Protein AF-A0A7C2JM85-F1 (afdb_monomer)

pLDDT: mean 93.1, std 9.67, range [51.69, 98.69]

Solvent-accessible surface area (backbone atoms only — not comparable to full-atom values): 5639 Å² total; per-residue (Å²): 127,90,88,72,84,62,57,66,46,82,50,60,94,74,17,42,69,44,80,47,70,45,92,88,58,30,36,38,38,22,35,21,18,59,89,58,19,44,70,61,48,64,38,28,24,38,57,48,75,49,77,56,100,91,47,78,48,74,50,80,46,74,43,88,71,67,62,65,59,54,46,52,51,39,58,74,70,60,44,94,56,44,74,66,50,45,51,24,55,75,50,2,28,79,83,130

Sequence (96 aa):
MEGIEDRLLVCGHTHHQLGRWLEDRVWVVNGGSVGLPLDGDQRAAYVILDFEAGDCWAGFHRVEYDVGEVIARLNQVGHPAIDWVETRLRLAANPS

Nearest PDB structures (foldseek):
  3rqz-assembly1_A  TM=8.468E-01  e=5.930E-05  Sphaerobacter thermophilus DSM 20745
  3rqz-assembly2_B  TM=8.046E-01  e=5.188E-05  Sphaerobacter thermophilus DSM 20745
  3rqz-assembly3_C  TM=7.983E-01  e=4.245E-05  Sphaerobacter thermophilus DSM 20745
  1nnw-assembly1_A  TM=8.265E-01  e=1.470E-03  Pyrococcus furiosus
  2gju-assembly1_A  TM=8.527E-01  e=2.869E-03  Pyrococcus horikoshii OT3

Secondary structure (DSSP, 8-state):
-TT-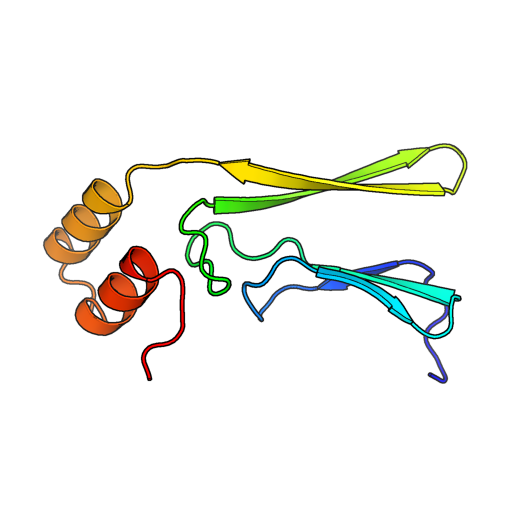--SEEEE-SS-SEEEEEETTTEEEEEE--SS---SS--SEEEEEEEEETTEEEEEEEEE---HHHHHHHHHHTT-TTHHHHHHHHHHSS---

Mean predicted aligned error: 4.24 Å

Radius of gyration: 16.58 Å; Cα contacts (8 Å, |Δi|>4): 164; chains: 1; bounding box: 46×20×45 Å

Foldseek 3Di:
DPDDPDQEAEDEDVLDFDWDDDPVRHTYTYQGAQQFAAPQDLFGTGWDWDDDPNDIDIDIDGHDDPLVVVLVVCVVVPPVCSVQRNVRSVRSHHDD

Structure (mmCIF, N/CA/C/O backbone):
data_AF-A0A7C2JM85-F1
#
_entry.id   AF-A0A7C2JM85-F1
#
loop_
_atom_site.group_PDB
_atom_site.id
_atom_site.type_symbol
_atom_site.label_atom_id
_atom_site.label_alt_id
_atom_site.label_comp_id
_atom_site.label_asym_id
_atom_site.label_entity_id
_atom_site.label_seq_id
_atom_site.pdbx_PDB_ins_code
_atom_site.Cartn_x
_atom_site.Cartn_y
_atom_site.Cartn_z
_atom_site.occupancy
_atom_site.B_iso_or_equiv
_atom_site.auth_seq_id
_atom_site.auth_comp_id
_atom_site.auth_asym_id
_atom_site.auth_atom_id
_atom_site.pdbx_PDB_model_num
ATOM 1 N N . MET A 1 1 ? 24.222 -5.242 -6.921 1.00 55.16 1 MET A N 1
ATOM 2 C CA . MET A 1 1 ? 23.620 -6.572 -6.589 1.00 55.16 1 MET A CA 1
ATOM 3 C C . MET A 1 1 ? 24.090 -7.649 -7.570 1.00 55.16 1 MET A C 1
ATOM 5 O O . MET A 1 1 ? 23.793 -7.529 -8.754 1.00 55.16 1 MET A O 1
ATOM 9 N N . GLU A 1 2 ? 24.811 -8.685 -7.123 1.00 51.69 2 GLU A N 1
ATOM 10 C CA . GLU A 1 2 ? 25.199 -9.822 -7.985 1.00 51.69 2 GLU A CA 1
ATOM 11 C C . GLU A 1 2 ? 24.040 -10.820 -8.147 1.00 51.69 2 GLU A C 1
ATOM 13 O O . GLU A 1 2 ? 23.410 -11.203 -7.165 1.00 51.69 2 GLU A O 1
ATOM 18 N N . GLY A 1 3 ? 23.760 -11.237 -9.386 1.00 65.00 3 GLY A N 1
ATOM 19 C CA . GLY A 1 3 ? 22.831 -12.335 -9.695 1.00 65.00 3 GLY A CA 1
ATOM 20 C C . GLY A 1 3 ? 21.414 -11.953 -10.139 1.00 65.00 3 GLY A C 1
ATOM 21 O O . GLY A 1 3 ? 20.670 -12.843 -10.534 1.00 65.00 3 GLY A O 1
ATOM 22 N N . ILE A 1 4 ? 21.031 -10.670 -10.126 1.00 65.94 4 ILE A N 1
ATOM 23 C CA . ILE A 1 4 ? 19.765 -10.218 -10.733 1.00 65.94 4 ILE A CA 1
ATOM 24 C C . ILE A 1 4 ? 20.047 -9.732 -12.155 1.00 65.94 4 ILE A C 1
ATOM 26 O O . ILE A 1 4 ? 20.789 -8.766 -12.361 1.00 65.94 4 ILE A O 1
ATOM 30 N N . GLU A 1 5 ? 19.477 -10.428 -13.135 1.00 68.06 5 GLU A N 1
ATOM 31 C CA . GLU A 1 5 ? 19.553 -10.067 -14.557 1.00 68.06 5 GLU A CA 1
ATOM 32 C C . GLU A 1 5 ? 18.330 -9.259 -15.020 1.00 68.06 5 GLU A C 1
ATOM 34 O O . GLU A 1 5 ? 18.408 -8.554 -16.028 1.00 68.06 5 GLU A O 1
ATOM 39 N N . ASP A 1 6 ? 17.235 -9.302 -14.254 1.00 75.50 6 ASP A N 1
ATOM 40 C CA . ASP A 1 6 ? 15.984 -8.613 -14.561 1.00 75.50 6 ASP A CA 1
ATOM 41 C C . ASP A 1 6 ? 16.109 -7.089 -14.466 1.00 75.50 6 ASP A C 1
ATOM 43 O O . ASP A 1 6 ? 16.749 -6.535 -13.572 1.00 75.50 6 ASP A O 1
ATOM 47 N N . ARG A 1 7 ? 15.424 -6.393 -15.376 1.00 86.81 7 ARG A N 1
ATOM 48 C CA . ARG A 1 7 ? 15.380 -4.920 -15.426 1.00 86.81 7 ARG A CA 1
ATOM 49 C C . ARG A 1 7 ? 14.221 -4.326 -14.610 1.00 86.81 7 ARG A C 1
ATOM 51 O O . ARG A 1 7 ? 14.192 -3.116 -14.400 1.00 86.81 7 ARG A O 1
ATOM 58 N N . LEU A 1 8 ? 13.297 -5.166 -14.134 1.00 92.69 8 LEU A N 1
ATOM 59 C CA . LEU A 1 8 ? 12.110 -4.797 -13.357 1.00 92.69 8 LEU A CA 1
ATOM 60 C C . LEU A 1 8 ? 11.867 -5.812 -12.231 1.00 92.69 8 LEU A C 1
ATOM 62 O O . LEU A 1 8 ? 11.736 -7.004 -12.487 1.00 92.69 8 LEU A O 1
ATOM 66 N N . LEU A 1 9 ? 11.738 -5.327 -10.999 1.00 94.44 9 LEU A N 1
ATOM 67 C CA . LEU A 1 9 ? 11.354 -6.097 -9.821 1.00 94.44 9 LEU A CA 1
ATOM 68 C C . LEU A 1 9 ? 10.017 -5.575 -9.293 1.00 94.44 9 LEU A C 1
ATOM 70 O O . LEU A 1 9 ? 9.932 -4.434 -8.839 1.00 94.44 9 LEU A O 1
ATOM 74 N N . VAL A 1 10 ? 8.988 -6.422 -9.299 1.00 95.81 10 VAL A N 1
ATOM 75 C CA . VAL A 1 10 ? 7.684 -6.101 -8.705 1.00 95.81 10 VAL A CA 1
ATOM 76 C C . VAL A 1 10 ? 7.604 -6.700 -7.307 1.00 95.81 10 VAL A C 1
ATOM 78 O O . VAL A 1 10 ? 7.846 -7.891 -7.117 1.00 95.81 10 VAL A O 1
ATOM 81 N N . CYS A 1 11 ? 7.265 -5.882 -6.316 1.00 94.25 11 CYS A N 1
ATOM 82 C CA . CYS A 1 11 ? 7.155 -6.302 -4.926 1.00 94.25 11 CYS A CA 1
ATOM 83 C C . CYS A 1 11 ? 5.879 -5.776 -4.255 1.00 94.25 11 CYS A C 1
ATOM 85 O O . CYS A 1 11 ? 5.113 -4.997 -4.820 1.00 94.25 11 CYS A O 1
ATOM 87 N N . GLY A 1 12 ? 5.635 -6.260 -3.039 1.00 94.62 12 GLY A N 1
ATOM 88 C CA . GLY A 1 12 ? 4.485 -5.903 -2.212 1.00 94.62 12 GLY A CA 1
ATOM 89 C C . GLY A 1 12 ? 4.893 -5.878 -0.745 1.00 94.62 12 GLY A C 1
ATOM 90 O O . GLY A 1 12 ? 5.969 -5.382 -0.415 1.00 94.62 12 GLY A O 1
ATOM 91 N N . HIS A 1 13 ? 4.065 -6.459 0.125 1.00 96.75 13 HIS A N 1
ATOM 92 C CA . HIS A 1 13 ? 4.323 -6.686 1.557 1.00 96.75 13 HIS A CA 1
ATOM 93 C C . HIS A 1 13 ? 4.404 -5.432 2.446 1.00 96.75 13 HIS A C 1
ATOM 95 O O . HIS A 1 13 ? 3.839 -5.434 3.532 1.00 96.75 13 HIS A O 1
ATOM 101 N N . THR A 1 14 ? 5.045 -4.353 1.998 1.00 96.62 14 THR A N 1
ATOM 102 C CA . THR A 1 14 ? 5.203 -3.119 2.784 1.00 96.62 14 THR A CA 1
ATOM 103 C C . THR A 1 14 ? 3.911 -2.320 2.903 1.00 96.62 14 THR A C 1
ATOM 105 O O . THR A 1 14 ? 3.743 -1.602 3.878 1.00 96.62 14 THR A O 1
ATOM 108 N N . HIS A 1 15 ? 3.010 -2.444 1.922 1.00 97.56 15 HIS A N 1
ATOM 109 C CA . HIS A 1 15 ? 1.791 -1.640 1.780 1.00 97.56 15 HIS A CA 1
ATOM 110 C C . HIS A 1 15 ? 2.045 -0.152 1.471 1.00 97.56 15 HIS A C 1
ATOM 112 O O . HIS A 1 15 ? 1.149 0.673 1.645 1.00 97.56 15 HIS A O 1
ATOM 118 N N . HIS A 1 16 ? 3.236 0.178 0.965 1.00 97.31 16 HIS A N 1
ATOM 119 C CA . HIS A 1 16 ? 3.587 1.504 0.454 1.00 97.31 16 HIS A CA 1
ATOM 120 C C . HIS A 1 16 ? 3.804 1.431 -1.056 1.00 97.31 16 HIS A C 1
ATOM 122 O O . HIS A 1 16 ? 4.526 0.546 -1.527 1.00 97.31 16 HIS A O 1
ATOM 128 N N . GLN A 1 17 ? 3.236 2.373 -1.811 1.00 97.56 17 GLN A N 1
ATOM 129 C CA . GLN A 1 17 ? 3.609 2.519 -3.219 1.00 97.56 17 GLN A CA 1
ATOM 130 C C . GLN A 1 17 ? 5.072 2.956 -3.345 1.00 97.56 17 GLN A C 1
ATOM 132 O O . GLN A 1 17 ? 5.546 3.823 -2.611 1.00 97.56 17 GLN A O 1
ATOM 137 N N . LEU A 1 18 ? 5.792 2.353 -4.289 1.00 96.94 18 LEU A N 1
ATOM 138 C CA . LEU A 1 18 ? 7.189 2.673 -4.561 1.00 96.94 18 LEU A CA 1
ATOM 139 C C . LEU A 1 18 ? 7.478 2.504 -6.049 1.00 96.94 18 LEU A C 1
ATOM 141 O O . LEU A 1 18 ? 7.129 1.486 -6.631 1.00 96.94 18 LEU A O 1
ATOM 145 N N . GLY A 1 19 ? 8.179 3.465 -6.639 1.00 96.38 19 GLY A N 1
ATOM 146 C CA . GLY A 1 19 ? 8.830 3.320 -7.938 1.00 96.38 19 GLY A CA 1
ATOM 147 C C . GLY A 1 19 ? 10.237 3.886 -7.829 1.00 96.38 19 GLY A C 1
ATOM 148 O O . GLY A 1 19 ? 10.396 5.098 -7.697 1.00 96.38 19 GLY A O 1
ATO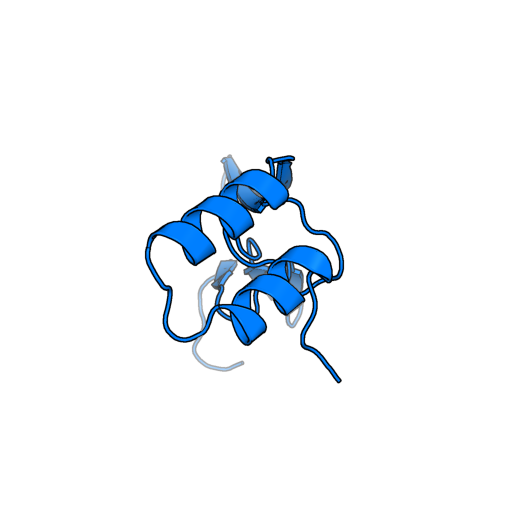M 149 N N . ARG A 1 20 ? 11.264 3.032 -7.821 1.00 95.12 20 ARG A N 1
ATOM 150 C CA . ARG A 1 20 ? 12.650 3.461 -7.585 1.00 95.12 20 ARG A CA 1
ATOM 151 C C . ARG A 1 20 ? 13.644 2.651 -8.404 1.00 95.12 20 ARG A C 1
ATOM 153 O O . ARG A 1 20 ? 13.578 1.430 -8.425 1.00 95.12 20 ARG A O 1
ATOM 160 N N . TRP A 1 21 ? 14.611 3.330 -9.010 1.00 93.19 21 TRP A N 1
ATOM 161 C CA . TRP A 1 21 ? 15.759 2.686 -9.644 1.00 93.19 21 TRP A CA 1
ATOM 162 C C . TRP A 1 21 ? 16.839 2.328 -8.620 1.00 93.19 21 TRP A C 1
ATOM 164 O O . TRP A 1 21 ? 17.158 3.118 -7.725 1.00 93.19 21 TRP A O 1
ATOM 174 N N . LEU A 1 22 ? 17.396 1.126 -8.756 1.00 91.69 22 LEU A N 1
ATOM 175 C CA . LEU A 1 22 ? 18.571 0.659 -8.030 1.00 91.69 22 LEU A CA 1
ATOM 176 C C . LEU A 1 22 ? 19.744 0.544 -8.999 1.00 91.69 22 LEU A C 1
ATOM 178 O O . LEU A 1 22 ? 19.637 -0.145 -10.017 1.00 91.69 22 LEU A O 1
ATOM 182 N N . GLU A 1 23 ? 20.850 1.214 -8.662 1.00 88.81 23 GLU A N 1
ATOM 183 C CA . GLU A 1 23 ? 22.087 1.233 -9.464 1.00 88.81 23 GLU A CA 1
ATOM 184 C C . GLU A 1 23 ? 21.826 1.577 -10.953 1.00 88.81 23 GLU A C 1
ATOM 186 O O . GLU A 1 23 ? 22.519 1.072 -11.829 1.00 88.81 23 GLU A O 1
ATOM 191 N N . ASP A 1 24 ? 20.778 2.368 -11.239 1.00 85.25 24 ASP A N 1
ATOM 192 C CA . ASP A 1 24 ? 20.266 2.710 -12.582 1.00 85.25 24 ASP A CA 1
ATOM 193 C C . ASP A 1 24 ? 20.062 1.510 -13.531 1.00 85.25 24 ASP A C 1
ATOM 195 O O . ASP A 1 24 ? 20.018 1.652 -14.753 1.00 85.25 24 ASP A O 1
ATOM 199 N N . ARG A 1 25 ? 19.914 0.307 -12.963 1.00 86.94 25 ARG A N 1
ATOM 200 C CA . ARG A 1 25 ? 19.850 -0.959 -13.705 1.00 86.94 25 ARG A CA 1
ATOM 201 C C . ARG A 1 25 ? 18.545 -1.705 -13.484 1.00 86.94 25 ARG A C 1
ATOM 203 O O . ARG A 1 25 ? 17.979 -2.234 -14.438 1.00 86.94 25 ARG A O 1
ATOM 210 N N . VAL A 1 26 ? 18.089 -1.767 -12.236 1.00 91.56 26 VAL A N 1
ATOM 211 C CA . VAL A 1 26 ? 16.883 -2.506 -11.849 1.00 91.56 26 VAL A CA 1
ATOM 212 C C . VAL A 1 26 ? 15.843 -1.513 -11.366 1.00 91.56 26 VAL A C 1
ATOM 214 O O . VAL A 1 26 ? 16.080 -0.780 -10.403 1.00 91.56 26 VAL A O 1
ATOM 217 N N . TRP A 1 27 ? 14.682 -1.488 -12.011 1.00 94.50 27 TRP A N 1
ATOM 218 C CA . TRP A 1 27 ? 13.556 -0.710 -11.526 1.00 94.50 27 TRP A CA 1
ATOM 219 C C . TRP A 1 27 ? 12.742 -1.522 -10.529 1.00 94.50 27 TRP A C 1
ATOM 221 O O . TRP A 1 27 ? 12.271 -2.606 -10.851 1.00 94.50 27 TRP A O 1
ATOM 231 N N . VAL A 1 28 ? 12.569 -1.017 -9.314 1.00 95.81 28 VAL A N 1
ATOM 232 C CA . VAL A 1 28 ? 11.747 -1.650 -8.283 1.00 95.81 28 VAL A CA 1
ATOM 233 C C . VAL A 1 28 ? 10.410 -0.936 -8.206 1.00 95.81 28 VAL A C 1
ATOM 235 O O . VAL A 1 28 ? 10.362 0.271 -7.948 1.00 95.81 28 VAL A O 1
ATOM 238 N N . VAL A 1 29 ? 9.333 -1.695 -8.389 1.00 97.81 29 VAL A N 1
ATOM 239 C CA . VAL A 1 29 ? 7.956 -1.213 -8.330 1.00 97.81 29 VAL A CA 1
ATOM 240 C C . VAL A 1 29 ? 7.190 -1.956 -7.242 1.00 97.81 29 VAL A C 1
ATOM 242 O O . VAL A 1 29 ? 7.151 -3.182 -7.217 1.00 97.81 29 VAL A O 1
ATOM 245 N N . ASN A 1 30 ? 6.537 -1.210 -6.360 1.00 98.12 30 ASN A N 1
ATOM 246 C CA . ASN A 1 30 ? 5.596 -1.724 -5.378 1.00 98.12 30 ASN A CA 1
ATOM 247 C C . ASN A 1 30 ? 4.233 -1.079 -5.602 1.00 98.12 30 ASN A C 1
ATOM 249 O O . ASN A 1 30 ? 4.111 0.144 -5.533 1.00 98.12 30 ASN A O 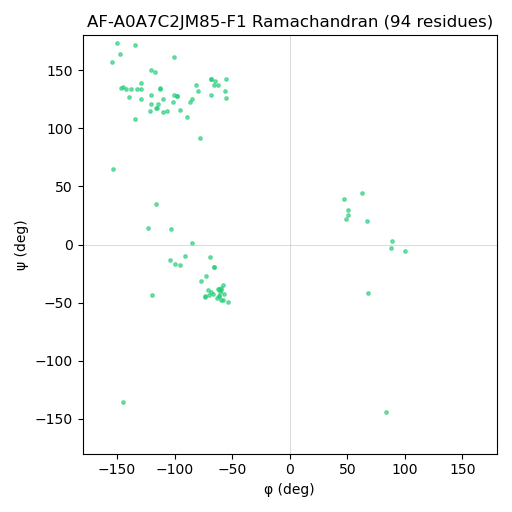1
ATOM 253 N N . GLY A 1 31 ? 3.209 -1.894 -5.858 1.00 97.75 31 GLY A N 1
ATOM 254 C CA . GLY A 1 31 ? 1.849 -1.409 -6.107 1.00 97.75 31 GLY A CA 1
ATOM 255 C C . GLY A 1 31 ? 1.156 -0.814 -4.878 1.00 97.75 31 GLY A C 1
ATOM 256 O O . GLY A 1 31 ? 0.116 -0.175 -5.026 1.00 97.75 31 GLY A O 1
ATOM 257 N N . GLY A 1 32 ? 1.731 -0.985 -3.685 1.00 97.81 32 GLY A N 1
ATOM 258 C CA . GLY A 1 32 ? 1.107 -0.637 -2.416 1.00 97.81 32 GLY A CA 1
ATOM 259 C C . GLY A 1 32 ? 0.189 -1.750 -1.922 1.00 97.81 32 GLY A C 1
ATOM 260 O O . GLY A 1 32 ? 0.489 -2.935 -2.069 1.00 97.81 32 GLY A O 1
ATOM 261 N N . SER A 1 33 ? -0.918 -1.371 -1.289 1.00 98.12 33 SER A N 1
ATOM 262 C CA . SER A 1 33 ? -1.918 -2.309 -0.782 1.00 98.12 33 SER A CA 1
ATOM 263 C C . SER A 1 33 ? -3.316 -1.876 -1.187 1.00 98.12 33 SER A C 1
ATOM 265 O O . SER A 1 33 ? -3.694 -0.719 -1.023 1.00 98.12 33 SER A O 1
ATOM 267 N N . VAL A 1 34 ? -4.102 -2.831 -1.680 1.00 98.38 34 VAL A N 1
ATOM 268 C CA . VAL A 1 34 ? -5.508 -2.600 -2.025 1.00 98.38 34 VAL A CA 1
ATOM 269 C C . VAL A 1 34 ? -6.359 -2.480 -0.760 1.00 98.38 34 VAL A C 1
ATOM 271 O O . VAL A 1 34 ? -7.199 -1.595 -0.674 1.00 98.38 34 VAL A O 1
ATOM 274 N N . GLY A 1 35 ? -6.150 -3.363 0.220 1.00 96.81 35 GLY A N 1
ATOM 275 C CA . GLY A 1 35 ? -7.045 -3.497 1.377 1.00 96.81 35 GLY A CA 1
ATOM 276 C C . GLY A 1 35 ? -6.533 -2.894 2.683 1.00 96.81 35 GLY A C 1
ATOM 277 O O . GLY A 1 35 ? -7.301 -2.796 3.633 1.00 96.81 35 GLY A O 1
ATOM 278 N N . LEU A 1 36 ? -5.248 -2.538 2.773 1.00 97.19 36 LEU A N 1
ATOM 279 C CA . LEU A 1 36 ? -4.670 -1.975 3.996 1.00 97.19 36 LEU A CA 1
ATOM 280 C C . LEU A 1 36 ? -3.459 -1.068 3.701 1.00 97.19 36 LEU A C 1
ATOM 282 O O . LEU A 1 36 ? -2.345 -1.441 4.064 1.00 97.19 36 LEU A O 1
ATOM 286 N N . PRO A 1 37 ? -3.614 0.076 3.013 1.00 97.44 37 PRO A N 1
ATOM 287 C CA . PRO A 1 37 ? -2.516 1.028 2.813 1.00 97.44 37 PRO A CA 1
ATOM 288 C C . PRO A 1 37 ? -1.880 1.468 4.140 1.00 97.44 37 PRO A C 1
ATOM 290 O O . PRO A 1 37 ? -2.587 1.636 5.135 1.00 97.44 37 PRO A O 1
ATOM 293 N N . LEU A 1 38 ? -0.555 1.651 4.160 1.00 97.06 38 LEU A N 1
ATOM 294 C CA . LEU A 1 38 ? 0.194 2.086 5.354 1.00 97.06 38 LEU A CA 1
ATOM 295 C C . LEU A 1 38 ? 1.003 3.377 5.129 1.00 97.06 38 LEU A C 1
ATOM 297 O O . LEU A 1 38 ? 1.861 3.724 5.941 1.00 97.06 38 LEU A O 1
ATOM 301 N N . ASP A 1 39 ? 0.725 4.094 4.038 1.00 96.31 39 ASP A N 1
ATOM 302 C CA . ASP A 1 39 ? 1.445 5.293 3.599 1.00 96.31 39 ASP A CA 1
ATOM 303 C C . ASP A 1 39 ? 0.731 6.630 3.864 1.00 96.31 39 ASP A C 1
ATOM 305 O O . ASP A 1 39 ? 1.156 7.665 3.355 1.00 96.31 39 ASP A O 1
ATOM 309 N N . GLY A 1 40 ? -0.314 6.631 4.689 1.00 96.69 40 GLY A N 1
ATOM 310 C CA . GLY A 1 40 ? -1.079 7.818 5.078 1.00 96.69 40 GLY A CA 1
ATOM 311 C C . GLY A 1 40 ? -2.234 8.168 4.135 1.00 96.69 40 GLY A C 1
ATOM 312 O O . GLY A 1 40 ? -2.992 9.088 4.433 1.00 96.69 40 GLY A O 1
ATOM 313 N N . ASP A 1 41 ? -2.411 7.432 3.034 1.00 97.56 41 ASP A N 1
ATOM 314 C CA . ASP A 1 41 ? -3.554 7.560 2.126 1.00 97.56 41 ASP A CA 1
ATOM 315 C C . ASP A 1 41 ? -4.454 6.322 2.233 1.00 97.56 41 ASP A C 1
ATOM 317 O O . ASP A 1 41 ? -4.058 5.218 1.869 1.00 97.56 41 ASP A O 1
ATOM 321 N N . GLN A 1 42 ? -5.681 6.504 2.730 1.00 97.69 42 GLN A N 1
ATOM 322 C CA . GLN A 1 42 ? -6.639 5.413 2.954 1.00 97.69 42 GLN A CA 1
ATOM 323 C C . GLN A 1 42 ? -7.111 4.735 1.666 1.00 97.69 42 GLN A C 1
ATOM 325 O O . GLN A 1 42 ? -7.631 3.620 1.731 1.00 97.69 42 GLN A O 1
ATOM 330 N N . ARG A 1 43 ? -6.968 5.393 0.509 1.00 98.56 43 ARG A N 1
ATOM 331 C CA . ARG A 1 43 ? -7.438 4.874 -0.778 1.00 98.56 43 ARG A CA 1
ATOM 332 C C . ARG A 1 43 ? -6.682 3.609 -1.160 1.00 98.56 43 ARG A C 1
ATOM 334 O O . ARG A 1 43 ? -5.460 3.533 -1.021 1.00 98.56 43 ARG A O 1
ATOM 341 N N . ALA A 1 44 ? -7.411 2.651 -1.727 1.00 98.50 44 ALA A N 1
ATOM 342 C CA . ALA A 1 44 ? -6.838 1.420 -2.247 1.00 98.50 44 ALA A CA 1
ATOM 343 C C . ALA A 1 44 ? -5.760 1.747 -3.284 1.00 98.50 44 ALA A C 1
ATOM 345 O O . ALA A 1 44 ? -5.987 2.567 -4.178 1.00 98.50 44 ALA A O 1
ATOM 346 N N . ALA A 1 45 ? -4.600 1.108 -3.168 1.00 98.56 45 ALA A N 1
ATOM 347 C CA . ALA A 1 45 ? -3.448 1.364 -4.017 1.00 98.56 45 ALA A CA 1
ATOM 348 C C . ALA A 1 45 ? -3.143 0.167 -4.919 1.00 98.56 45 ALA A C 1
ATOM 350 O O . ALA A 1 45 ? -3.114 -0.978 -4.465 1.00 98.56 45 ALA A O 1
ATOM 351 N N . TYR A 1 46 ? -2.893 0.445 -6.197 1.00 98.38 46 TYR A N 1
ATOM 352 C CA . TYR A 1 46 ? -2.370 -0.529 -7.152 1.00 98.38 46 TYR A CA 1
ATOM 353 C C . TYR A 1 46 ? -1.535 0.172 -8.227 1.00 98.38 46 TYR A C 1
ATOM 355 O O . TYR A 1 46 ? -1.470 1.402 -8.282 1.00 98.38 46 TYR A O 1
ATOM 363 N N . VAL A 1 47 ? -0.881 -0.614 -9.077 1.00 98.31 47 VAL A N 1
ATOM 364 C CA . VAL A 1 47 ? -0.088 -0.119 -10.203 1.00 98.31 47 VAL A CA 1
ATOM 365 C C . VAL A 1 47 ? -0.499 -0.839 -11.483 1.00 98.31 47 VAL A C 1
ATOM 367 O O . VAL A 1 47 ? -0.730 -2.048 -11.460 1.00 98.31 47 VAL A O 1
ATOM 370 N N . ILE A 1 48 ? -0.600 -0.096 -12.582 1.00 97.81 48 ILE A N 1
ATOM 371 C CA . ILE A 1 48 ? -0.689 -0.642 -13.937 1.00 97.81 48 ILE A CA 1
ATOM 372 C C . ILE A 1 48 ? 0.699 -0.536 -14.552 1.00 97.81 48 ILE A C 1
ATOM 374 O O . ILE A 1 48 ? 1.318 0.526 -14.500 1.00 97.81 48 ILE A O 1
ATOM 378 N N . LEU A 1 49 ? 1.190 -1.652 -15.085 1.00 96.31 49 LEU A N 1
ATOM 379 C CA . LEU A 1 49 ? 2.449 -1.709 -15.811 1.00 96.31 49 LEU A CA 1
ATOM 380 C C . LEU A 1 49 ? 2.148 -1.861 -17.297 1.00 96.31 49 LEU A C 1
ATOM 382 O O . LEU A 1 49 ? 1.603 -2.886 -17.709 1.00 96.31 49 LEU A O 1
ATOM 386 N N . ASP A 1 50 ? 2.513 -0.848 -18.071 1.00 95.75 50 ASP A N 1
ATOM 387 C CA . ASP A 1 50 ? 2.385 -0.848 -19.522 1.00 95.75 50 ASP A CA 1
ATOM 388 C C . ASP A 1 50 ? 3.728 -1.227 -20.141 1.00 95.75 50 ASP A C 1
ATOM 390 O O . ASP A 1 50 ? 4.759 -0.639 -19.812 1.00 95.75 50 ASP A O 1
ATOM 394 N N . PHE A 1 51 ? 3.713 -2.219 -21.031 1.00 94.31 51 PHE A N 1
ATOM 395 C CA . PHE A 1 51 ? 4.903 -2.725 -21.711 1.00 94.31 51 PHE A CA 1
ATOM 396 C C . PHE A 1 51 ? 4.789 -2.449 -23.207 1.00 94.31 51 PHE A C 1
ATOM 398 O O . PHE A 1 51 ? 3.906 -2.988 -23.876 1.00 94.31 51 PHE A O 1
ATOM 405 N N . GLU A 1 52 ? 5.708 -1.653 -23.747 1.00 93.12 52 GLU A N 1
ATOM 406 C CA . GLU A 1 52 ? 5.747 -1.318 -25.172 1.00 93.12 52 GLU A CA 1
ATOM 407 C C . GLU A 1 52 ? 7.197 -1.248 -25.653 1.00 93.12 52 GLU A C 1
ATOM 409 O O . GLU A 1 52 ? 8.053 -0.680 -24.986 1.00 93.12 52 GLU A O 1
ATOM 414 N N . ALA A 1 53 ? 7.491 -1.870 -26.800 1.00 87.50 53 ALA A N 1
ATOM 415 C CA . ALA A 1 53 ? 8.804 -1.833 -27.461 1.00 87.50 53 ALA A CA 1
ATOM 416 C C . ALA A 1 53 ? 10.037 -2.169 -26.579 1.00 87.50 53 ALA A C 1
ATOM 418 O O . ALA A 1 53 ? 11.155 -1.786 -26.912 1.00 87.50 53 ALA A O 1
ATOM 419 N N . GLY A 1 54 ? 9.863 -2.939 -25.496 1.00 83.38 54 GLY A N 1
ATOM 420 C CA . GLY A 1 54 ? 10.949 -3.307 -24.573 1.00 83.38 54 GLY A CA 1
ATOM 421 C C . GLY A 1 54 ? 11.174 -2.319 -23.421 1.00 83.38 54 GLY A C 1
ATOM 422 O O . GLY A 1 54 ? 12.072 -2.541 -22.602 1.00 83.38 54 GLY A O 1
ATOM 423 N N . ASP A 1 55 ? 10.340 -1.286 -23.340 1.00 86.69 55 ASP A N 1
ATOM 424 C CA . ASP A 1 55 ? 10.232 -0.352 -22.228 1.00 86.69 55 ASP A CA 1
ATOM 425 C C . ASP A 1 55 ? 9.024 -0.697 -21.340 1.00 86.69 55 ASP A C 1
ATOM 427 O O . ASP A 1 55 ? 8.122 -1.450 -21.726 1.00 86.69 55 ASP A O 1
ATOM 431 N N . CYS A 1 56 ? 9.038 -0.176 -20.113 1.00 91.06 56 CYS A N 1
ATOM 432 C CA . CYS A 1 56 ? 7.982 -0.375 -19.126 1.00 91.06 56 CYS A CA 1
ATOM 433 C C . CYS A 1 56 ? 7.678 0.940 -18.403 1.00 91.06 56 CYS A C 1
ATOM 435 O O . CYS A 1 56 ? 8.594 1.621 -17.936 1.00 91.06 56 CYS A O 1
ATOM 437 N N . TRP A 1 57 ? 6.393 1.264 -18.273 1.00 93.25 57 TRP A N 1
ATOM 438 C CA . TRP A 1 57 ? 5.888 2.419 -17.531 1.00 93.25 57 TRP A CA 1
ATOM 439 C C . TRP A 1 57 ? 4.950 1.965 -16.418 1.00 93.25 57 TRP A C 1
ATOM 441 O O . TRP A 1 57 ? 4.275 0.950 -16.541 1.00 93.25 57 TRP A O 1
ATOM 451 N N . ALA A 1 58 ? 4.898 2.730 -15.328 1.00 96.06 58 ALA A N 1
ATOM 452 C CA . ALA A 1 58 ? 4.078 2.433 -14.161 1.00 96.06 58 ALA A CA 1
ATOM 453 C C . ALA A 1 58 ? 3.114 3.584 -13.911 1.00 96.06 58 ALA A C 1
ATOM 455 O O . ALA A 1 58 ? 3.530 4.687 -13.545 1.00 96.06 58 ALA A O 1
ATOM 456 N N . GLY A 1 59 ? 1.825 3.303 -14.061 1.00 97.88 59 GLY A N 1
ATOM 457 C CA . GLY A 1 59 ? 0.747 4.145 -13.568 1.00 97.88 59 GLY A CA 1
ATOM 458 C C . GLY A 1 59 ? 0.400 3.742 -12.142 1.00 97.88 59 GLY A C 1
ATOM 459 O O . GLY A 1 59 ? -0.144 2.664 -11.922 1.00 97.88 59 GLY A O 1
ATOM 460 N N . PHE A 1 60 ? 0.715 4.584 -11.157 1.00 98.38 60 PHE A N 1
ATOM 461 C CA . PHE A 1 60 ? 0.280 4.369 -9.774 1.00 98.38 60 PHE A CA 1
ATOM 462 C C . PHE A 1 60 ? -1.120 4.939 -9.580 1.00 98.38 60 PHE A C 1
ATOM 464 O O . PHE A 1 60 ? -1.362 6.121 -9.826 1.00 98.38 60 PHE A O 1
ATOM 471 N N . HIS A 1 61 ? -2.036 4.102 -9.107 1.00 98.56 61 HIS A N 1
ATOM 472 C CA . HIS A 1 61 ? -3.440 4.455 -8.957 1.00 98.56 61 HIS A CA 1
ATOM 473 C C . HIS A 1 61 ? -3.876 4.403 -7.498 1.00 98.56 61 HIS A C 1
ATOM 475 O O . HIS A 1 61 ? -3.385 3.593 -6.705 1.00 98.56 61 HIS A O 1
ATOM 481 N N . ARG A 1 62 ? -4.830 5.280 -7.176 1.00 98.69 62 ARG A N 1
ATOM 482 C CA . ARG A 1 62 ? -5.542 5.339 -5.901 1.00 98.69 62 ARG A CA 1
ATOM 483 C C . ARG A 1 62 ? -7.036 5.364 -6.167 1.00 98.69 62 ARG A C 1
ATOM 485 O O . ARG A 1 62 ? -7.484 6.116 -7.030 1.00 98.69 62 ARG A O 1
ATOM 492 N N . VAL A 1 63 ? -7.789 4.553 -5.434 1.00 98.69 63 VAL A N 1
ATOM 493 C CA . VAL A 1 63 ? -9.242 4.431 -5.596 1.00 98.69 63 VAL A CA 1
ATOM 494 C C . VAL A 1 63 ? -9.921 4.596 -4.247 1.00 98.69 63 VAL A C 1
ATOM 496 O O . VAL A 1 63 ? -9.581 3.916 -3.278 1.00 98.69 63 VAL A O 1
ATOM 499 N N . GLU A 1 64 ? -10.864 5.531 -4.188 1.00 98.50 64 GLU A N 1
ATOM 500 C CA . GLU A 1 64 ? -11.718 5.734 -3.020 1.00 98.50 64 GLU A CA 1
ATOM 501 C C . GLU A 1 64 ? -12.673 4.552 -2.842 1.0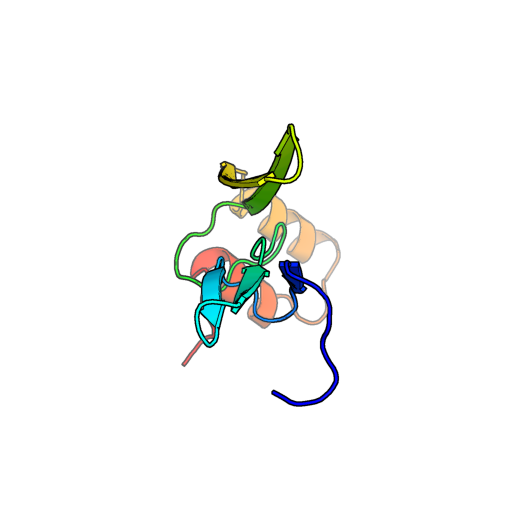0 98.50 64 GLU A C 1
ATOM 503 O O . GLU A 1 64 ? -13.192 3.993 -3.808 1.00 98.50 64 GLU A O 1
ATOM 508 N N . TYR A 1 65 ? -12.904 4.180 -1.589 1.00 98.25 65 TYR A N 1
ATOM 509 C CA . TYR A 1 65 ? -13.898 3.193 -1.188 1.00 98.25 65 TYR A CA 1
ATOM 510 C C . TYR A 1 65 ? -14.449 3.577 0.185 1.00 98.25 65 TYR A C 1
ATOM 512 O O . TYR A 1 65 ? -13.848 4.382 0.903 1.00 98.25 65 TYR A O 1
ATOM 520 N N . ASP A 1 66 ? -15.586 2.998 0.564 1.00 98.19 66 ASP A N 1
ATOM 521 C CA . ASP A 1 66 ? -16.183 3.256 1.870 1.00 98.19 66 ASP A CA 1
ATOM 522 C C . ASP A 1 66 ? -15.452 2.466 2.971 1.00 98.19 66 ASP A C 1
ATOM 524 O O . ASP A 1 66 ? -15.757 1.313 3.284 1.00 98.19 66 ASP A O 1
ATOM 528 N N . VAL A 1 67 ? -14.451 3.111 3.569 1.00 97.94 67 VAL A N 1
ATOM 529 C CA . VAL A 1 67 ? -13.698 2.590 4.720 1.00 97.94 67 VAL A CA 1
ATOM 530 C C . VAL A 1 67 ? -14.627 2.300 5.908 1.00 97.94 67 VAL A C 1
ATOM 532 O O . VAL A 1 67 ? -14.414 1.336 6.647 1.00 97.94 67 VAL A O 1
ATOM 535 N N . GLY A 1 68 ? -15.671 3.114 6.095 1.00 98.00 68 GLY A N 1
ATOM 536 C CA . GLY A 1 68 ? -16.644 2.953 7.170 1.00 98.00 68 GLY A 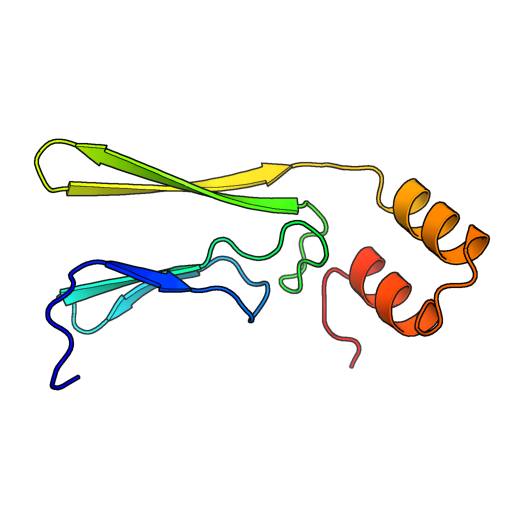CA 1
ATOM 537 C C . GLY A 1 68 ? -17.478 1.685 7.008 1.00 98.00 68 GLY A C 1
ATOM 538 O O . GLY A 1 68 ? -17.660 0.952 7.981 1.00 98.00 68 GLY A O 1
ATOM 539 N N . GLU A 1 69 ? -17.918 1.385 5.785 1.00 98.44 69 GLU A N 1
ATOM 540 C CA . GLU A 1 69 ? -18.641 0.154 5.456 1.00 98.44 69 GLU A CA 1
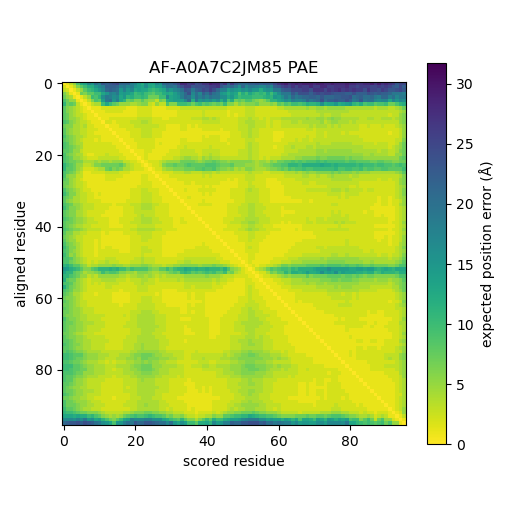ATOM 541 C C . GLU A 1 69 ? -17.784 -1.091 5.725 1.00 98.44 69 GLU A C 1
ATOM 543 O O . GLU A 1 69 ? -18.251 -2.043 6.359 1.00 98.44 69 GLU A O 1
ATOM 548 N N . VAL A 1 70 ? -16.506 -1.070 5.328 1.00 98.12 70 VAL A N 1
ATOM 549 C CA . VAL A 1 70 ? -15.567 -2.172 5.600 1.00 98.12 70 VAL A CA 1
ATOM 550 C C . VAL A 1 70 ? -15.419 -2.403 7.105 1.00 98.12 70 VAL A C 1
ATOM 552 O O . VAL A 1 70 ? -15.555 -3.536 7.571 1.00 98.12 70 VAL A O 1
ATOM 555 N N . ILE A 1 71 ? -15.203 -1.342 7.887 1.00 98.31 71 ILE A N 1
ATOM 556 C CA . ILE A 1 71 ? -15.090 -1.428 9.351 1.00 98.31 71 ILE A CA 1
ATOM 557 C C . ILE A 1 71 ? -16.386 -1.961 9.973 1.00 98.31 71 ILE A C 1
ATOM 559 O O . ILE A 1 71 ? -16.343 -2.841 10.838 1.00 98.31 71 ILE A O 1
ATOM 563 N N . ALA A 1 72 ? -17.546 -1.477 9.526 1.00 98.44 72 ALA A N 1
ATOM 564 C CA . ALA A 1 72 ? -18.839 -1.952 10.007 1.00 98.44 72 ALA A CA 1
ATOM 565 C C . ALA A 1 72 ? -19.021 -3.451 9.723 1.00 98.44 72 ALA A C 1
ATOM 567 O O . ALA A 1 72 ? -19.480 -4.199 10.590 1.00 98.44 72 ALA A O 1
ATOM 568 N N . ARG A 1 73 ? -18.605 -3.920 8.542 1.00 98.31 73 ARG A N 1
ATOM 569 C CA . ARG A 1 73 ? -18.685 -5.335 8.176 1.00 98.31 73 ARG A CA 1
ATOM 570 C C . ARG A 1 73 ? -17.730 -6.205 8.991 1.00 98.31 73 ARG A C 1
ATOM 572 O O . ARG A 1 73 ? -18.136 -7.281 9.428 1.00 98.31 73 ARG A O 1
ATOM 579 N N . LEU A 1 74 ? -16.503 -5.743 9.232 1.00 98.12 74 LEU A N 1
ATOM 580 C CA . LEU A 1 74 ? -15.532 -6.436 10.086 1.00 98.12 74 LEU A CA 1
ATOM 581 C C . LEU A 1 74 ? -16.041 -6.571 11.531 1.00 98.12 74 LEU A C 1
ATOM 583 O O . LEU A 1 74 ? -15.885 -7.632 12.137 1.00 98.12 74 LEU A O 1
ATOM 587 N N . ASN A 1 75 ? -16.715 -5.540 12.050 1.00 98.06 75 ASN A N 1
ATOM 588 C CA . ASN A 1 75 ? -17.394 -5.590 13.346 1.00 98.06 75 ASN A CA 1
ATOM 589 C C . ASN A 1 75 ? -18.533 -6.627 13.359 1.00 98.06 75 ASN A C 1
ATOM 591 O O . ASN A 1 75 ? -18.612 -7.444 14.273 1.00 98.06 75 ASN A O 1
ATOM 595 N N . GLN A 1 76 ? -19.386 -6.653 12.327 1.00 98.44 76 GLN A N 1
ATOM 596 C CA . GLN A 1 76 ? -20.514 -7.596 12.237 1.00 98.44 76 GLN A CA 1
ATOM 597 C C . GLN A 1 76 ? -20.089 -9.067 12.252 1.00 98.44 76 GLN A C 1
ATOM 599 O O . GLN A 1 76 ? -20.795 -9.901 12.813 1.00 98.44 76 GLN A O 1
ATOM 604 N N . VAL A 1 77 ? -18.963 -9.399 11.616 1.00 98.19 77 VAL A N 1
ATOM 605 C CA . VAL A 1 77 ? -18.452 -10.779 11.580 1.00 98.19 77 VAL A CA 1
ATOM 606 C C . VAL A 1 77 ? -17.600 -11.133 12.801 1.00 98.19 77 VAL A C 1
ATOM 608 O O . VAL A 1 77 ? -17.092 -12.249 12.875 1.00 98.19 77 VAL A O 1
ATOM 611 N N . GLY A 1 78 ? -17.428 -10.205 13.749 1.00 97.56 78 GLY A N 1
ATOM 612 C CA . GLY A 1 78 ? -16.605 -10.410 14.938 1.00 97.56 78 GLY A CA 1
ATOM 613 C C . GLY A 1 78 ? -15.135 -10.656 14.599 1.00 97.56 78 GLY A C 1
ATOM 614 O O . GLY A 1 78 ? -14.535 -11.589 15.131 1.00 97.56 78 GLY A O 1
ATOM 615 N N . HIS A 1 79 ? -14.559 -9.869 13.680 1.00 97.69 79 HIS A N 1
ATOM 616 C CA . HIS A 1 79 ? -13.175 -10.063 13.247 1.00 97.69 79 HIS A CA 1
ATOM 617 C C . HIS A 1 79 ? -12.210 -10.031 14.454 1.00 97.69 79 HIS A C 1
ATOM 619 O O . HIS A 1 79 ? -12.195 -9.047 15.196 1.00 97.69 79 HIS A O 1
ATOM 625 N N . PRO A 1 80 ? -11.358 -11.057 14.651 1.00 97.56 80 PRO A N 1
ATOM 626 C CA . PRO A 1 80 ? -10.611 -11.245 15.902 1.00 97.56 80 PRO A CA 1
ATOM 627 C C . PRO A 1 80 ? -9.571 -10.153 16.190 1.00 97.56 80 PRO A C 1
ATOM 629 O O . PRO A 1 80 ? -9.145 -9.997 17.327 1.00 97.56 80 PRO A O 1
ATOM 632 N N . ALA A 1 81 ? -9.160 -9.398 15.170 1.00 96.00 81 ALA A N 1
ATOM 633 C CA . ALA A 1 81 ? -8.222 -8.282 15.289 1.00 96.00 81 ALA A CA 1
ATOM 634 C C . ALA A 1 81 ? -8.868 -6.936 14.914 1.00 96.00 81 ALA A C 1
ATOM 636 O O . ALA A 1 81 ? -8.220 -6.103 14.280 1.00 96.00 81 ALA A O 1
ATOM 637 N N . ILE A 1 82 ? -10.160 -6.750 15.215 1.00 96.44 82 ILE A N 1
ATOM 638 C CA . ILE A 1 82 ? -10.927 -5.577 14.770 1.00 96.44 82 ILE A CA 1
ATOM 639 C C . ILE A 1 82 ? -10.254 -4.254 15.141 1.00 96.44 82 ILE A C 1
ATOM 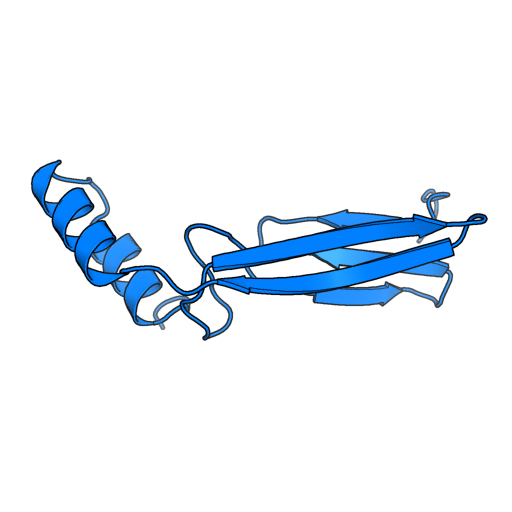641 O O . ILE A 1 82 ? -10.001 -3.459 14.243 1.00 96.44 82 ILE A O 1
ATOM 645 N N . ASP A 1 83 ? -9.840 -4.069 16.394 1.00 95.62 83 ASP A N 1
ATOM 646 C CA . ASP A 1 83 ? -9.212 -2.821 16.851 1.00 95.62 83 ASP A CA 1
ATOM 647 C C . ASP A 1 83 ? -7.929 -2.500 16.064 1.00 95.62 83 ASP A C 1
ATOM 649 O O . ASP A 1 83 ? -7.664 -1.354 15.687 1.00 95.62 83 ASP A O 1
ATOM 653 N N . TRP A 1 84 ? -7.136 -3.535 15.764 1.00 95.25 84 TRP A N 1
ATOM 654 C CA . TRP A 1 84 ? -5.875 -3.412 15.033 1.00 95.25 84 TRP A CA 1
ATOM 655 C C . TRP A 1 84 ? -6.092 -3.052 13.560 1.00 95.25 84 TRP A C 1
ATOM 657 O O . TRP A 1 84 ? -5.365 -2.208 13.023 1.00 95.25 84 TRP A O 1
ATOM 667 N N . VAL A 1 85 ? -7.068 -3.697 12.907 1.00 96.19 85 VAL A N 1
ATOM 668 C CA . VAL A 1 85 ? -7.389 -3.466 11.490 1.00 96.19 85 VAL A CA 1
ATOM 669 C C . VAL A 1 85 ? -8.092 -2.123 11.329 1.00 96.19 85 VAL A C 1
ATOM 671 O O . VAL A 1 85 ? -7.703 -1.341 10.468 1.00 96.19 85 VAL A O 1
ATOM 674 N N . GLU A 1 86 ? -9.070 -1.817 12.181 1.00 96.81 86 GLU A N 1
ATOM 675 C CA . GLU A 1 86 ? -9.817 -0.559 12.160 1.00 96.81 86 GLU A CA 1
ATOM 676 C C . GLU A 1 86 ? -8.888 0.645 12.308 1.00 96.81 86 GL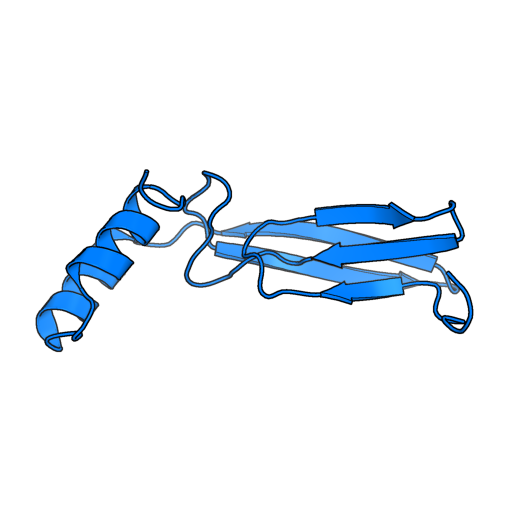U A C 1
ATOM 678 O O . GLU A 1 86 ? -8.955 1.574 11.503 1.00 96.81 86 GLU A O 1
ATOM 683 N N . THR A 1 87 ? -7.968 0.610 13.277 1.00 96.62 87 THR A N 1
ATOM 684 C CA . THR A 1 87 ? -6.996 1.695 13.473 1.00 96.62 87 THR A CA 1
ATOM 685 C C . THR A 1 87 ? -6.177 1.944 12.204 1.00 96.62 87 THR A C 1
ATOM 687 O O . THR A 1 87 ? -5.999 3.089 11.795 1.00 96.62 87 THR A O 1
ATOM 690 N N . ARG A 1 88 ? -5.727 0.882 11.526 1.00 96.69 88 ARG A N 1
ATOM 691 C CA . ARG A 1 88 ? -4.958 1.000 10.276 1.00 96.69 88 ARG A CA 1
ATOM 692 C C . ARG A 1 88 ? -5.799 1.459 9.100 1.00 96.69 88 ARG A C 1
ATOM 694 O O . ARG A 1 88 ? -5.324 2.278 8.331 1.00 96.69 88 ARG A O 1
ATOM 701 N N . LEU A 1 89 ? -7.034 0.988 8.973 1.00 97.12 89 LEU A N 1
ATOM 702 C CA . LEU A 1 89 ? -7.946 1.453 7.930 1.00 97.12 89 LEU A CA 1
ATOM 703 C C . LEU A 1 89 ? -8.259 2.948 8.086 1.00 97.12 89 LEU A C 1
ATOM 705 O O . LEU A 1 89 ? -8.305 3.672 7.098 1.00 97.12 89 LEU A O 1
ATOM 709 N N . ARG A 1 90 ? -8.413 3.434 9.325 1.00 96.50 90 ARG A N 1
ATOM 710 C CA . ARG A 1 90 ? -8.675 4.854 9.611 1.00 96.50 90 ARG A CA 1
ATOM 711 C C . ARG A 1 90 ? -7.445 5.746 9.512 1.00 96.50 90 ARG A C 1
ATOM 713 O O . ARG A 1 90 ? -7.586 6.921 9.199 1.00 96.50 90 ARG A O 1
ATOM 720 N N . LEU A 1 91 ? -6.254 5.247 9.813 1.00 96.00 91 LEU A N 1
ATOM 721 C CA . LEU A 1 91 ? -5.042 6.075 9.796 1.00 96.00 91 LEU A CA 1
ATOM 722 C C . LEU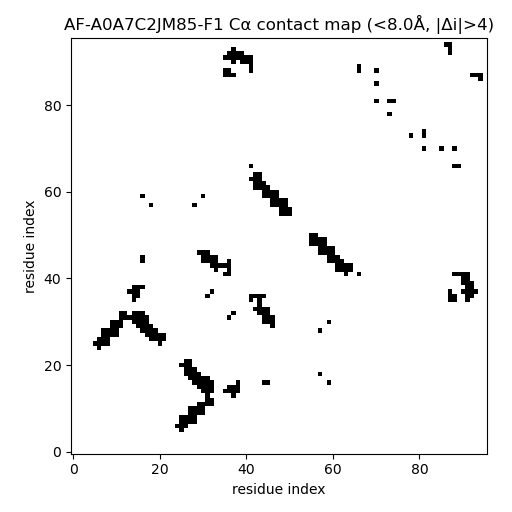 A 1 91 ? -4.214 5.899 8.524 1.00 96.00 91 LEU A C 1
ATOM 724 O O . LEU A 1 91 ? -3.345 6.722 8.259 1.00 96.00 91 LEU A O 1
ATOM 728 N N . ALA A 1 92 ? -4.460 4.825 7.771 1.00 96.81 92 ALA A N 1
ATOM 729 C CA . ALA A 1 92 ? -3.587 4.343 6.707 1.00 96.81 92 ALA A CA 1
ATOM 730 C C . ALA A 1 92 ? -2.119 4.283 7.157 1.00 96.81 92 ALA A C 1
ATOM 732 O O . ALA A 1 92 ? -1.220 4.674 6.425 1.00 96.81 92 ALA A O 1
ATOM 733 N N . ALA A 1 93 ? -1.866 3.864 8.397 1.00 94.12 93 ALA A N 1
ATOM 734 C CA . ALA A 1 93 ? -0.543 3.901 9.007 1.00 94.12 93 ALA A CA 1
ATOM 735 C C . ALA A 1 93 ? -0.426 2.846 10.104 1.00 94.12 93 ALA A C 1
ATOM 737 O O . ALA A 1 93 ? -1.424 2.435 10.701 1.00 94.12 93 ALA A O 1
ATOM 738 N N . ASN A 1 94 ? 0.805 2.437 10.414 1.00 83.12 94 ASN A N 1
ATOM 739 C CA . ASN A 1 94 ? 1.044 1.670 11.628 1.00 83.12 94 ASN A CA 1
ATOM 740 C C . ASN A 1 94 ? 0.817 2.573 12.857 1.00 83.12 94 ASN A C 1
ATOM 742 O O . ASN A 1 94 ? 1.385 3.663 12.901 1.00 83.12 94 ASN A O 1
ATOM 746 N N . PRO A 1 95 ? 0.005 2.145 13.840 1.00 66.69 95 PRO A N 1
ATOM 747 C CA . PRO A 1 95 ? -0.129 2.848 15.104 1.00 66.69 95 PRO A CA 1
ATOM 748 C C . PRO A 1 95 ? 1.217 2.865 15.835 1.00 66.69 95 PRO A C 1
ATOM 750 O O . PRO A 1 95 ? 1.931 1.856 15.839 1.00 66.69 95 PRO A O 1
ATOM 753 N N . SER A 1 96 ? 1.535 4.033 16.393 1.00 62.62 96 SER A N 1
ATOM 754 C CA . SER A 1 96 ? 2.720 4.324 17.205 1.00 62.62 96 SER A CA 1
ATOM 755 C C . SER A 1 96 ? 2.733 3.577 18.533 1.00 62.62 96 SER A C 1
ATOM 757 O O . SER A 1 96 ? 1.636 3.363 19.098 1.00 62.62 96 SER A O 1
#